Protein AF-A0A1G1BQZ1-F1 (afdb_monomer_lite)

Secondary structure (DSSP, 8-state):
-HHHHHHHHTSHHHHHH-SS----SHHHHHHHHHHSTTTTTS-S---GGGG-HHHHTTHHHHHHHHHHHHHHHHHHHHTT----TTTHHHHHHHHHHHSTTHHHHHHHHHHHHHHHHHHHHHHHHHHTTSPS-TTHHHHHHHHHHHHHHHHHHHHHHHHHSGGG----TTS-GGG--TTTT-

Foldseek 3Di:
DVVVQVVVCPDPVNCVQAVAHDCPDLVSLVCRQCVHPVSVVPDSDDDPVCVPCVNLVCLVVVLVVLVVLLVVLVVVLVVQADQDLVCRQVSLVCLCPVPVCSVVSVVSNVVSLVSNLVSLVVCLVVPVVDDDDPCVVVNVVSVVSNVVSVVVVLQVCLSNARSSDDDDQVGHPPPDHVVPVD

Sequence (182 aa):
MQKIIHFITHSRVWKSVFRHGWPDNPLDRSLVMTSNIFLHVHPVKVNVKSLDWRYSLGLGVISVIVFVELSLTGILLMFRYVPSVERAYSCINALQTQVPFGQLLRNMHRWGAHLMALIVLLPLLVFLPSKPNPREAMLVLFTILFVSAVVFTVIGFLCRGPDFILYPPWDMPNGYNPLRHL

pLDDT: mean 81.87, std 9.24, range [45.47, 95.88]

Radius of gyration: 24.9 Å; chains: 1; bounding box: 63×45×56 Å

Structure (mmCIF, N/CA/C/O backbone):
data_AF-A0A1G1BQZ1-F1
#
_entry.id   AF-A0A1G1BQZ1-F1
#
loop_
_atom_site.group_PDB
_atom_site.id
_atom_site.type_symbol
_atom_site.label_atom_id
_atom_site.label_alt_id
_atom_site.label_comp_id
_atom_site.label_asym_id
_atom_site.label_entity_id
_atom_site.label_seq_id
_atom_site.pdbx_PDB_ins_code
_atom_site.Cartn_x
_atom_site.Cartn_y
_atom_site.Cartn_z
_atom_site.occupancy
_atom_site.B_iso_or_equiv
_atom_site.auth_seq_id
_atom_site.auth_comp_id
_atom_site.auth_asym_id
_atom_site.auth_atom_id
_atom_site.pdbx_PDB_model_num
ATOM 1 N N . MET A 1 1 ? -41.533 -14.509 19.506 1.00 63.66 1 MET A N 1
ATOM 2 C CA . MET A 1 1 ? -40.082 -14.424 19.216 1.00 63.66 1 MET A CA 1
ATOM 3 C C . MET A 1 1 ? -39.269 -15.522 19.910 1.00 63.66 1 MET A C 1
ATOM 5 O O . MET A 1 1 ? -38.572 -16.252 19.221 1.00 63.66 1 MET A O 1
ATOM 9 N N . GLN A 1 2 ? -39.411 -15.729 21.226 1.00 77.44 2 GLN A N 1
ATOM 10 C CA . GLN A 1 2 ? -38.591 -16.713 21.960 1.00 77.44 2 GLN A CA 1
ATOM 11 C C . GLN A 1 2 ? -38.759 -18.186 21.533 1.00 77.44 2 GLN A C 1
ATOM 13 O O . GLN A 1 2 ? -37.777 -18.920 21.506 1.00 77.44 2 GLN A O 1
ATOM 18 N N . LYS A 1 3 ? -39.955 -18.617 21.100 1.00 79.62 3 LYS A N 1
ATOM 19 C CA . LYS A 1 3 ? -40.168 -19.985 20.575 1.00 79.62 3 LYS A CA 1
ATOM 20 C C . LYS A 1 3 ? -39.343 -20.288 19.314 1.00 79.62 3 LYS A C 1
ATOM 22 O O . LYS A 1 3 ? -38.813 -21.384 19.179 1.00 79.62 3 LYS A O 1
ATOM 27 N N . ILE A 1 4 ? -39.213 -19.309 18.415 1.00 81.88 4 ILE A N 1
ATOM 28 C CA . ILE A 1 4 ? -38.437 -19.437 17.169 1.00 81.88 4 ILE A CA 1
ATOM 29 C C . ILE A 1 4 ? -36.945 -19.504 17.496 1.00 81.88 4 ILE A C 1
ATOM 31 O O . ILE A 1 4 ? -36.232 -20.362 16.989 1.00 81.88 4 ILE A O 1
ATOM 35 N N . ILE A 1 5 ? -36.496 -18.634 18.401 1.00 79.50 5 ILE A N 1
ATOM 36 C CA . ILE A 1 5 ? -35.116 -18.602 18.880 1.00 79.50 5 ILE A CA 1
ATOM 37 C C . ILE A 1 5 ? -34.717 -19.953 19.486 1.00 79.50 5 ILE A C 1
ATOM 39 O O . ILE A 1 5 ? -33.694 -20.516 19.108 1.00 79.50 5 ILE A O 1
ATOM 43 N N . HIS A 1 6 ? -35.555 -20.500 20.368 1.00 79.56 6 HIS A N 1
ATOM 44 C CA . HIS A 1 6 ? -35.318 -21.795 20.999 1.00 79.56 6 HIS A CA 1
ATOM 45 C C . HIS A 1 6 ? -35.263 -22.943 19.981 1.00 79.56 6 HIS A C 1
ATOM 47 O O . HIS A 1 6 ? -34.414 -23.826 20.086 1.00 79.56 6 HIS A O 1
ATOM 53 N N . PHE A 1 7 ? -36.145 -22.930 18.977 1.00 83.69 7 PHE A N 1
ATOM 54 C CA . PHE A 1 7 ? -36.148 -23.922 17.901 1.00 83.69 7 PHE A CA 1
ATOM 55 C C . PHE A 1 7 ? -34.844 -23.892 17.087 1.00 83.69 7 PHE A C 1
ATOM 57 O O . PHE A 1 7 ? -34.257 -24.939 16.814 1.00 83.69 7 PHE A O 1
ATOM 64 N N . ILE A 1 8 ? -34.350 -22.695 16.759 1.00 80.31 8 ILE A N 1
ATOM 65 C CA . ILE A 1 8 ? -33.104 -22.515 16.006 1.00 80.31 8 ILE A CA 1
ATOM 66 C C . ILE A 1 8 ? -31.893 -22.941 16.845 1.00 80.31 8 ILE A C 1
ATOM 68 O O . ILE A 1 8 ? -31.076 -23.723 16.357 1.00 80.31 8 ILE A O 1
ATOM 72 N N . THR A 1 9 ? -31.789 -22.510 18.108 1.00 78.56 9 THR A N 1
ATOM 73 C CA . THR A 1 9 ? -30.629 -22.831 18.967 1.00 78.56 9 THR A CA 1
ATOM 74 C C . THR A 1 9 ? -30.510 -24.304 19.330 1.00 78.56 9 THR A C 1
ATOM 76 O O . THR A 1 9 ? -29.414 -24.796 19.594 1.00 78.56 9 THR A O 1
ATOM 79 N N . HIS A 1 10 ? -31.628 -25.029 19.327 1.00 82.81 10 HIS A N 1
ATOM 80 C CA . HIS A 1 10 ? -31.646 -26.462 19.609 1.00 82.81 10 HIS A CA 1
ATOM 81 C C . HIS A 1 10 ? -31.408 -27.333 18.376 1.00 82.81 10 HIS A C 1
ATOM 83 O O . HIS A 1 10 ? -31.248 -28.549 18.515 1.00 82.81 10 HIS A O 1
ATOM 89 N N . SER A 1 11 ? -31.337 -26.739 17.184 1.00 86.12 11 SER A N 1
ATOM 90 C CA . SER A 1 11 ? -31.024 -27.473 15.964 1.00 86.12 11 SER A CA 1
ATOM 91 C C . SER A 1 11 ? -29.606 -28.060 16.011 1.00 86.12 11 SER A C 1
ATOM 93 O O . SER A 1 11 ? -28.674 -27.477 16.574 1.00 86.12 11 SER A O 1
ATOM 95 N N . ARG A 1 12 ? -29.422 -29.234 15.388 1.00 83.75 12 ARG A N 1
ATOM 96 C CA . ARG A 1 12 ? -28.100 -29.882 15.272 1.00 83.75 12 ARG A CA 1
ATOM 97 C C . ARG A 1 12 ? -27.089 -28.978 14.561 1.00 83.75 12 ARG A C 1
ATOM 99 O O . ARG A 1 12 ? -25.926 -28.942 14.944 1.00 83.75 12 ARG A O 1
ATOM 106 N N . VAL A 1 13 ? -27.564 -28.220 13.572 1.00 81.50 13 VAL A N 1
ATOM 107 C CA . VAL A 1 13 ? -26.765 -27.251 12.813 1.00 81.50 13 VAL A CA 1
ATOM 108 C C . VAL A 1 13 ? -26.268 -26.137 13.732 1.00 81.50 13 VAL A C 1
ATOM 110 O O . VAL A 1 13 ? -25.071 -25.869 13.761 1.00 81.50 13 VAL A O 1
ATOM 113 N N . TRP A 1 14 ? -27.136 -25.557 14.564 1.00 80.75 14 TRP A N 1
ATOM 114 C CA . TRP A 1 14 ? -26.722 -24.513 15.500 1.00 80.75 14 TRP A CA 1
ATOM 115 C C . TRP A 1 14 ? -25.686 -25.011 16.505 1.00 80.75 14 TRP A C 1
ATOM 117 O O . TRP A 1 14 ? -24.639 -24.390 16.639 1.00 80.75 14 TRP A O 1
ATOM 127 N N . LYS A 1 15 ? -25.915 -26.168 17.136 1.00 81.44 15 LYS A N 1
ATOM 128 C CA . LYS A 1 15 ? -24.963 -26.756 18.098 1.00 81.44 15 LYS A CA 1
ATOM 129 C C . LYS A 1 15 ? -23.609 -27.122 17.477 1.00 81.44 15 LYS A C 1
ATOM 131 O O . LYS A 1 15 ? -22.614 -27.184 18.194 1.00 81.44 15 LYS A O 1
ATOM 136 N N . SER A 1 16 ? -23.558 -27.363 16.163 1.00 78.56 16 SER A N 1
ATOM 137 C CA . SER A 1 16 ? -22.294 -27.597 15.450 1.00 78.56 16 SER A CA 1
ATOM 138 C C . SER A 1 16 ? -21.476 -26.321 15.220 1.00 78.56 16 SER A C 1
ATOM 140 O O . SER A 1 16 ? -20.250 -26.386 15.223 1.00 78.56 16 SER A O 1
ATOM 142 N N . VAL A 1 17 ? -22.135 -25.166 15.063 1.00 77.75 17 VAL A N 1
ATOM 143 C CA . VAL A 1 17 ? -21.485 -23.872 14.778 1.00 77.75 17 VAL A CA 1
ATOM 144 C C . VAL A 1 17 ? -21.244 -23.067 16.057 1.00 77.75 17 VAL A C 1
ATOM 146 O O . VAL A 1 17 ? -20.202 -22.433 16.218 1.00 77.75 17 VAL A O 1
ATOM 149 N N . PHE A 1 18 ? -22.189 -23.113 16.991 1.00 79.88 18 PHE A N 1
ATOM 150 C CA . PHE A 1 18 ? -22.135 -22.443 18.281 1.00 79.88 18 PHE A CA 1
ATOM 151 C C . PHE A 1 18 ? -22.259 -23.481 19.392 1.00 79.88 18 PHE A C 1
ATOM 153 O O . PHE A 1 18 ? -23.290 -24.128 19.559 1.00 79.88 18 PHE A O 1
ATOM 160 N N . ARG A 1 19 ? -21.192 -23.621 20.184 1.00 75.44 19 ARG A N 1
ATOM 161 C CA . ARG A 1 19 ? -21.146 -24.547 21.328 1.00 75.44 19 ARG A CA 1
ATOM 162 C C . ARG A 1 19 ? -21.902 -24.031 22.563 1.00 75.44 19 ARG A C 1
ATOM 164 O O . ARG A 1 19 ? -22.001 -24.749 23.551 1.00 75.44 19 ARG A O 1
ATOM 171 N N . HIS A 1 20 ? -22.441 -22.814 22.497 1.00 75.75 20 HIS A N 1
ATOM 172 C CA . HIS A 1 20 ? -23.117 -22.115 23.592 1.00 75.75 20 HIS A CA 1
ATOM 173 C C . HIS A 1 20 ? -24.566 -21.756 23.205 1.00 75.75 20 HIS A C 1
ATOM 175 O O . HIS A 1 20 ? -24.908 -21.702 22.020 1.00 75.75 20 HIS A O 1
ATOM 181 N N . GLY A 1 21 ? -25.4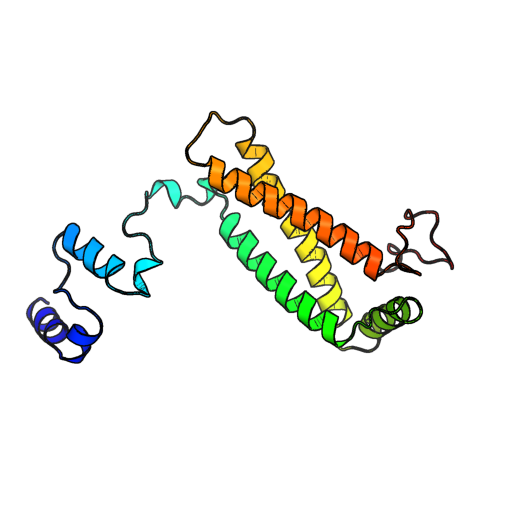25 -21.545 24.211 1.00 76.38 21 GLY A N 1
ATOM 182 C CA . GLY A 1 21 ? -26.824 -21.129 24.035 1.00 76.38 21 GLY A CA 1
ATOM 183 C C . GLY A 1 21 ? -26.974 -19.714 23.457 1.00 76.38 21 GLY A C 1
ATOM 184 O O . GLY A 1 21 ? -25.990 -19.086 23.067 1.00 76.38 21 GLY A O 1
ATOM 185 N N . TRP A 1 22 ? -28.209 -19.199 23.380 1.00 80.12 22 TRP A N 1
ATOM 186 C CA . TRP A 1 22 ? -28.410 -17.815 22.931 1.00 80.12 22 TRP A CA 1
ATOM 187 C C . TRP A 1 22 ? -27.759 -16.849 23.935 1.00 80.12 22 TRP A C 1
ATOM 189 O O . TRP A 1 22 ? -27.980 -17.004 25.136 1.00 80.12 22 TRP A O 1
ATOM 199 N N . PRO A 1 23 ? -26.936 -15.886 23.4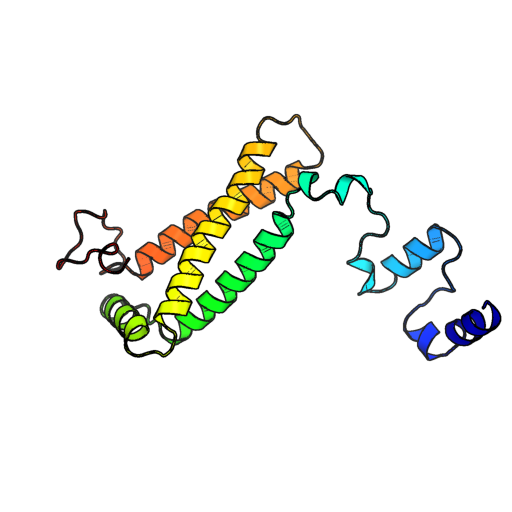85 1.00 79.25 23 PRO A N 1
ATOM 200 C CA . PRO A 1 23 ? -26.204 -15.019 24.396 1.00 79.25 23 PRO A CA 1
ATOM 201 C C . PRO A 1 23 ? -27.092 -13.929 25.016 1.00 79.25 23 PRO A C 1
ATOM 203 O O . PRO A 1 23 ? -27.191 -12.811 24.507 1.00 79.25 23 PRO A O 1
ATOM 206 N N . ASP A 1 24 ? -27.703 -14.245 26.155 1.00 82.12 24 ASP A N 1
ATOM 207 C CA . ASP A 1 24 ? -28.559 -13.313 26.897 1.00 82.12 24 ASP A CA 1
ATOM 208 C C . ASP A 1 24 ? -27.730 -12.393 27.816 1.00 82.12 24 ASP A C 1
ATOM 210 O O . ASP A 1 24 ? -27.970 -11.180 27.909 1.00 82.12 24 ASP A O 1
ATOM 214 N N . ASN A 1 25 ? -26.670 -12.930 28.428 1.00 86.00 25 ASN A N 1
ATOM 215 C CA . ASN A 1 25 ? -25.794 -12.198 29.342 1.00 86.00 25 ASN A CA 1
ATOM 216 C C . ASN A 1 25 ? -24.504 -11.675 28.635 1.00 86.00 25 ASN A C 1
ATOM 218 O O . ASN A 1 25 ? -24.172 -12.099 27.523 1.00 86.00 25 ASN A O 1
ATOM 222 N N . PRO A 1 26 ? -23.750 -10.729 29.236 1.00 83.38 26 PRO A N 1
ATOM 223 C CA . PRO A 1 26 ? -22.514 -10.202 28.642 1.00 83.38 26 PRO A CA 1
ATOM 224 C C . PRO A 1 26 ? -21.375 -11.227 28.512 1.00 83.38 26 PRO A C 1
ATOM 226 O O . PRO A 1 26 ? -20.526 -11.078 27.633 1.00 83.38 26 PRO A O 1
ATOM 229 N N . LEU A 1 27 ? -21.338 -12.237 29.386 1.00 83.62 27 LEU A N 1
ATOM 230 C CA . LEU A 1 27 ? -20.317 -13.285 29.401 1.00 83.62 27 LEU A CA 1
ATOM 231 C C . LEU A 1 27 ? -20.519 -14.250 28.226 1.00 83.62 27 LEU A C 1
ATOM 233 O O . LEU A 1 27 ? -19.593 -14.472 27.456 1.00 83.62 27 LEU A O 1
ATOM 237 N N . ASP A 1 28 ? -21.742 -14.717 28.016 1.00 84.75 28 ASP A N 1
ATOM 238 C CA . ASP A 1 28 ? -22.175 -15.578 26.920 1.00 84.75 28 ASP A CA 1
ATOM 239 C C . ASP A 1 28 ? -21.963 -14.884 25.577 1.00 84.75 28 ASP A C 1
ATOM 241 O O . ASP A 1 28 ? -21.480 -15.515 24.643 1.00 84.75 28 ASP A O 1
ATOM 245 N N . ARG A 1 29 ? -22.213 -13.567 25.478 1.00 84.94 29 ARG A N 1
ATOM 246 C CA . ARG A 1 29 ? -21.852 -12.790 24.273 1.00 84.94 29 ARG A CA 1
ATOM 247 C C . ARG A 1 29 ? -20.355 -12.871 23.981 1.00 84.94 29 ARG A C 1
ATOM 249 O O . ARG A 1 29 ? -19.969 -13.095 22.837 1.00 84.94 29 ARG A O 1
ATOM 256 N N . SER A 1 30 ? -19.519 -12.722 25.010 1.00 85.81 30 SER A N 1
ATOM 257 C CA . SER A 1 30 ? -18.065 -12.822 24.853 1.00 85.81 30 SER A CA 1
ATOM 258 C C . SER A 1 30 ? -17.612 -14.242 24.512 1.00 85.81 30 SER A C 1
ATOM 260 O O . SER A 1 30 ? -16.770 -14.402 23.637 1.00 85.81 30 SER A O 1
ATOM 262 N N . LEU A 1 31 ? -18.220 -15.265 25.121 1.00 84.75 31 LEU A N 1
ATOM 263 C CA . LEU A 1 31 ? -17.920 -16.676 24.877 1.00 84.75 31 LEU A CA 1
ATOM 264 C C . LEU A 1 31 ? -18.336 -17.105 23.473 1.00 84.75 31 LEU A C 1
ATOM 266 O O . LEU A 1 31 ? -17.594 -17.821 22.809 1.00 84.75 31 LEU A O 1
ATOM 270 N N . VAL A 1 32 ? -19.488 -16.651 22.978 1.00 85.12 32 VAL A N 1
ATOM 271 C CA . VAL A 1 32 ? -19.921 -16.907 21.596 1.00 85.12 32 VAL A CA 1
ATOM 272 C C . VAL A 1 32 ? -18.926 -16.308 20.602 1.00 85.12 32 VAL A C 1
ATOM 274 O O . VAL A 1 32 ? -18.595 -16.958 19.612 1.00 85.12 32 VAL A O 1
ATOM 277 N N . MET A 1 33 ? -18.402 -15.114 20.888 1.00 83.75 33 MET A N 1
ATOM 278 C CA . MET A 1 33 ? -17.402 -14.472 20.037 1.00 83.75 33 MET A CA 1
ATOM 279 C C . MET A 1 33 ? -16.023 -15.135 20.116 1.00 83.75 33 MET A C 1
ATOM 281 O O . MET A 1 33 ? -15.410 -15.347 19.078 1.00 83.75 33 MET A O 1
ATOM 285 N N . THR A 1 34 ? -15.533 -15.522 21.297 1.00 84.56 34 THR A N 1
ATOM 286 C CA . THR A 1 34 ? -14.193 -16.125 21.432 1.00 84.56 34 THR A CA 1
ATOM 287 C C . THR A 1 34 ? -14.147 -17.609 21.077 1.00 84.56 34 THR A C 1
ATOM 289 O O . THR A 1 34 ? -13.111 -18.100 20.637 1.00 84.56 34 THR A O 1
ATOM 292 N N . SER A 1 35 ? -15.254 -18.338 21.243 1.00 83.75 35 SER A N 1
ATOM 293 C CA . SER A 1 35 ? -15.316 -19.782 20.969 1.00 83.75 35 SER A CA 1
ATOM 294 C C . SER A 1 35 ? -15.462 -20.138 19.489 1.00 83.75 35 SER A C 1
ATOM 296 O O . SER A 1 35 ? -15.281 -21.303 19.131 1.00 83.75 35 SER A O 1
ATOM 298 N N . ASN A 1 36 ? -15.783 -19.167 18.629 1.00 83.69 36 ASN A N 1
ATOM 299 C CA . ASN A 1 36 ? -15.919 -19.367 17.191 1.00 83.69 36 ASN A CA 1
ATOM 300 C C . ASN A 1 36 ? -14.777 -18.668 16.447 1.00 83.69 36 ASN A C 1
ATOM 302 O O . ASN A 1 36 ? -14.527 -17.482 16.646 1.00 83.69 36 ASN A O 1
ATOM 306 N N . ILE A 1 37 ? -14.112 -19.394 15.547 1.00 82.62 37 ILE A N 1
ATOM 307 C CA . ILE A 1 37 ? -12.928 -18.898 14.839 1.00 82.62 37 ILE A CA 1
ATOM 308 C C . ILE A 1 37 ? -13.215 -17.651 13.990 1.00 82.62 37 ILE A C 1
ATOM 310 O O . ILE A 1 37 ? -12.373 -16.763 13.901 1.00 82.62 37 ILE A O 1
ATOM 314 N N . PHE A 1 38 ? -14.420 -17.545 13.423 1.00 82.00 38 PHE A N 1
ATOM 315 C CA . PHE A 1 38 ? -14.816 -16.398 12.604 1.00 82.00 38 PHE A CA 1
ATOM 316 C C . PHE A 1 38 ? -15.162 -15.176 13.452 1.00 82.00 38 PHE A C 1
ATOM 318 O O . PHE A 1 38 ? -14.873 -14.046 13.067 1.00 82.00 38 PHE A O 1
ATOM 325 N N . LEU A 1 39 ? -15.766 -15.391 14.621 1.00 83.44 39 LEU A N 1
ATOM 326 C CA . LEU A 1 39 ? -16.161 -14.295 15.501 1.00 83.44 39 LEU A CA 1
ATOM 327 C C . LEU A 1 39 ? -15.008 -13.795 16.373 1.00 83.44 39 LEU A C 1
ATOM 329 O O . LEU A 1 39 ? -15.050 -12.643 16.792 1.00 83.44 39 LEU A O 1
ATOM 333 N N . HIS A 1 40 ? -13.963 -14.602 16.580 1.00 82.56 40 HIS A N 1
ATOM 334 C CA . HIS A 1 40 ? -12.796 -14.218 17.377 1.00 82.56 40 HIS A CA 1
ATOM 335 C C . HIS A 1 40 ? -12.018 -13.044 16.754 1.00 82.56 40 HIS A C 1
ATOM 337 O O . HIS A 1 40 ? -11.342 -12.297 17.457 1.00 82.56 40 HIS A O 1
ATOM 343 N N . VAL A 1 41 ? -12.118 -12.853 15.433 1.00 84.19 41 VAL A N 1
ATOM 344 C CA . VAL A 1 41 ? -11.510 -11.710 14.729 1.00 84.19 41 VAL A CA 1
ATOM 345 C C . VAL A 1 41 ? -12.251 -10.402 15.033 1.00 84.19 41 VAL A C 1
ATOM 347 O O . VAL A 1 41 ? -11.660 -9.323 14.980 1.00 84.19 41 VAL A O 1
ATOM 350 N N . HIS A 1 42 ? -13.539 -10.474 15.376 1.00 82.50 42 HIS A N 1
ATOM 351 C CA . HIS A 1 42 ? -14.340 -9.296 15.669 1.00 82.50 42 HIS A CA 1
ATOM 352 C C . HIS A 1 42 ? -14.253 -8.918 17.156 1.00 82.50 42 HIS A C 1
ATOM 354 O O . HIS A 1 42 ? -14.443 -9.762 18.033 1.00 82.50 42 HIS A O 1
ATOM 360 N N . PRO A 1 43 ? -14.007 -7.637 17.480 1.00 80.94 43 PRO A N 1
ATOM 361 C CA . PRO A 1 43 ? -13.927 -7.199 18.866 1.00 80.94 43 PRO A CA 1
ATOM 362 C C . PRO A 1 43 ? -15.283 -7.331 19.572 1.00 80.94 43 PRO A C 1
ATOM 364 O O . PRO A 1 43 ? -16.308 -6.859 19.084 1.00 80.94 43 PRO A O 1
ATOM 367 N N . VAL A 1 44 ? -15.272 -7.921 20.772 1.00 81.50 44 VAL A N 1
ATOM 368 C CA . VAL A 1 44 ? -16.471 -8.134 21.610 1.00 81.50 44 VAL A CA 1
ATOM 369 C C . VAL A 1 44 ? -17.083 -6.816 22.092 1.00 81.50 44 VAL A C 1
ATOM 371 O O . VAL A 1 44 ? -18.293 -6.703 22.284 1.00 81.50 44 VAL A O 1
ATOM 374 N N . LYS A 1 45 ? -16.240 -5.805 22.313 1.00 81.56 45 LYS A N 1
ATOM 375 C CA . LYS A 1 45 ? -16.648 -4.466 22.737 1.00 81.56 45 LYS A CA 1
ATOM 376 C C . LYS A 1 45 ? -15.840 -3.429 21.975 1.00 81.56 45 LYS A C 1
ATOM 378 O O . LYS A 1 45 ? -14.619 -3.526 21.899 1.00 81.56 45 LYS A O 1
ATOM 383 N N . VAL A 1 46 ? -16.530 -2.414 21.467 1.00 80.75 46 VAL A N 1
ATOM 384 C CA . VAL A 1 46 ? -15.925 -1.237 20.838 1.00 80.75 46 VAL A CA 1
ATOM 385 C C . VAL A 1 46 ? -16.416 0.015 21.553 1.00 80.75 46 VAL A C 1
ATOM 387 O O . VAL A 1 46 ? -17.582 0.109 21.935 1.00 80.75 46 VAL A O 1
ATOM 390 N N . ASN A 1 47 ? -15.523 0.979 21.771 1.00 80.12 47 ASN A N 1
ATOM 391 C CA . ASN A 1 47 ? -15.922 2.284 22.286 1.00 80.12 47 ASN A CA 1
ATOM 392 C C . ASN A 1 47 ? -16.520 3.103 21.137 1.00 80.12 47 ASN A C 1
ATOM 394 O O . ASN A 1 47 ? -15.865 3.291 20.115 1.00 80.12 47 ASN A O 1
ATOM 398 N N . VAL A 1 48 ? -17.730 3.633 21.320 1.00 77.94 48 VAL A N 1
ATOM 399 C CA . VAL A 1 48 ? -18.447 4.416 20.300 1.00 77.94 48 VAL A CA 1
ATOM 400 C C . VAL A 1 48 ? -17.648 5.645 19.853 1.00 77.94 48 VAL A C 1
ATOM 402 O O . VAL A 1 48 ? -17.658 5.991 18.679 1.00 77.94 48 VAL A O 1
ATOM 405 N N . LYS A 1 49 ? -16.870 6.256 20.759 1.00 77.19 49 LYS A N 1
ATOM 406 C CA . LYS A 1 49 ? -15.984 7.388 20.428 1.00 77.19 49 LYS A CA 1
ATOM 407 C C . LYS A 1 49 ? -14.839 7.000 19.488 1.00 77.19 49 LYS A C 1
ATOM 409 O O . LYS A 1 49 ? -14.337 7.845 18.762 1.00 77.19 49 LYS A O 1
ATOM 414 N N . SER A 1 50 ? -14.430 5.730 19.493 1.00 71.62 50 SER A N 1
ATOM 415 C CA . SER A 1 50 ? -13.399 5.213 18.585 1.00 71.62 50 SER A CA 1
ATOM 416 C C . SER A 1 50 ? -13.928 4.958 17.171 1.00 71.62 50 SER A C 1
ATOM 418 O O . SER A 1 50 ? -13.123 4.740 16.269 1.00 71.62 50 SER A O 1
ATOM 420 N N . LEU A 1 51 ? -15.252 4.942 16.986 1.00 72.56 51 LEU A N 1
ATOM 421 C CA . LEU A 1 51 ? -15.897 4.784 15.680 1.00 72.56 51 LEU A CA 1
ATOM 422 C C . LEU A 1 51 ? -16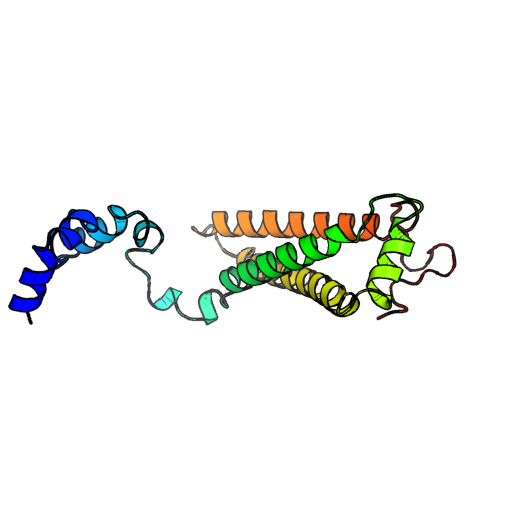.070 6.122 14.954 1.00 72.56 51 LEU A C 1
ATOM 424 O O . LEU A 1 51 ? -16.471 6.130 13.793 1.00 72.56 51 LEU A O 1
ATOM 428 N N . ASP A 1 52 ? -15.782 7.245 15.616 1.00 77.50 52 ASP A N 1
ATOM 429 C CA . ASP A 1 52 ? -15.808 8.543 14.957 1.00 77.50 52 ASP A CA 1
ATOM 430 C C . ASP A 1 52 ? -14.703 8.594 13.894 1.00 77.50 52 ASP A C 1
ATOM 432 O O . ASP A 1 52 ? -13.520 8.382 14.180 1.00 77.50 52 ASP A O 1
ATOM 436 N N . TRP A 1 53 ? -15.097 8.896 12.657 1.00 70.12 53 TRP A N 1
ATOM 437 C CA . TRP A 1 53 ? -14.203 9.037 11.510 1.00 70.12 53 TRP A CA 1
ATOM 438 C C . TRP A 1 53 ? -13.040 9.988 11.817 1.00 70.12 53 TRP A C 1
ATOM 440 O O . TRP A 1 53 ? -11.916 9.737 11.397 1.00 70.12 53 TRP A O 1
ATOM 450 N N . ARG A 1 54 ? -13.268 11.043 12.609 1.00 71.88 54 ARG A N 1
ATOM 451 C CA . ARG A 1 54 ? -12.238 12.044 12.932 1.00 71.88 54 ARG A CA 1
ATOM 452 C C . ARG A 1 54 ? -11.137 11.516 13.849 1.00 71.88 54 ARG A C 1
ATOM 454 O O . ARG A 1 54 ? -10.081 12.133 13.934 1.00 71.88 54 ARG A O 1
ATOM 461 N N . TYR A 1 55 ? -11.374 10.402 14.544 1.00 70.12 55 TYR A N 1
ATOM 462 C CA . TYR A 1 55 ? -10.439 9.870 15.532 1.00 70.12 55 TYR A CA 1
ATOM 463 C C . TYR A 1 55 ? -9.222 9.198 14.887 1.00 70.12 55 TYR A C 1
ATOM 465 O O . TYR A 1 55 ? -8.092 9.423 15.312 1.00 70.12 55 TYR A O 1
ATOM 473 N N . SER A 1 56 ? -9.447 8.380 13.856 1.00 69.12 56 SER A N 1
ATOM 474 C CA . SER A 1 56 ? -8.386 7.665 13.128 1.00 69.12 56 SER A CA 1
ATOM 475 C C . SER A 1 56 ? -8.298 8.042 11.648 1.00 69.12 56 SER A C 1
ATOM 477 O O . SER A 1 56 ? -7.419 7.533 10.951 1.00 69.12 56 SER A O 1
ATOM 479 N N . LEU A 1 57 ? -9.221 8.885 11.157 1.00 75.56 57 LEU A N 1
ATOM 480 C CA . LEU A 1 57 ? -9.406 9.233 9.739 1.00 75.56 57 LEU A CA 1
ATOM 481 C C . LEU A 1 57 ? -9.541 8.001 8.826 1.00 75.56 57 LEU A C 1
ATOM 483 O O . LEU A 1 57 ? -9.307 8.077 7.624 1.00 75.56 57 LEU A O 1
ATOM 487 N N . GLY A 1 58 ? -9.865 6.834 9.396 1.00 79.81 58 GLY A N 1
ATOM 488 C CA . GLY A 1 58 ? -9.875 5.562 8.674 1.00 79.81 58 GLY A CA 1
ATOM 489 C C . GLY A 1 58 ? -8.514 5.149 8.096 1.00 79.81 58 GLY A C 1
ATOM 490 O O . GLY A 1 58 ? -8.467 4.207 7.309 1.00 79.81 58 GLY A O 1
ATOM 491 N N . LEU A 1 59 ? -7.408 5.802 8.482 1.00 84.38 59 LEU A N 1
ATOM 492 C CA . LEU A 1 59 ? -6.102 5.669 7.819 1.00 84.38 59 LEU A CA 1
ATOM 493 C C . LEU A 1 59 ? -5.578 4.231 7.803 1.00 84.38 59 LEU A C 1
ATOM 495 O O . LEU A 1 59 ? -4.970 3.820 6.823 1.00 84.38 59 LEU A O 1
ATOM 499 N N . GLY A 1 60 ? -5.860 3.446 8.846 1.00 83.69 60 GLY A N 1
ATOM 500 C CA . GLY A 1 60 ? -5.480 2.031 8.891 1.00 83.69 60 GLY A CA 1
ATOM 501 C C . GLY A 1 60 ? -6.246 1.150 7.897 1.00 83.69 60 GLY A C 1
ATOM 502 O O . GLY A 1 60 ? -5.678 0.231 7.324 1.00 83.69 60 GLY A O 1
ATOM 503 N N . VAL A 1 61 ? -7.530 1.424 7.650 1.00 86.38 61 VAL A N 1
ATOM 504 C CA . VAL A 1 61 ? -8.303 0.669 6.646 1.00 86.38 61 VAL A CA 1
ATOM 505 C C . VAL A 1 61 ? -7.866 1.081 5.244 1.00 86.38 61 VAL A C 1
ATOM 507 O O . VAL A 1 61 ? -7.657 0.230 4.383 1.00 86.38 61 VAL A O 1
ATOM 510 N N . ILE A 1 62 ? -7.666 2.384 5.032 1.00 90.56 62 ILE A N 1
ATOM 511 C CA . ILE A 1 62 ? -7.195 2.918 3.753 1.00 90.56 62 ILE A CA 1
ATOM 512 C C . ILE A 1 62 ? -5.796 2.367 3.433 1.00 90.56 62 ILE A C 1
ATOM 514 O O . ILE A 1 62 ? -5.566 1.957 2.298 1.00 90.56 62 ILE A O 1
ATOM 518 N N . SER A 1 63 ? -4.884 2.273 4.410 1.00 90.50 63 SER A N 1
ATOM 519 C CA . SER A 1 63 ? -3.548 1.706 4.179 1.00 90.50 63 SER A CA 1
ATOM 520 C C . SER A 1 63 ? -3.604 0.239 3.755 1.00 90.50 63 SER A C 1
ATOM 522 O O . SER A 1 63 ? -2.888 -0.142 2.835 1.00 90.50 63 SER A O 1
ATOM 524 N N . VAL A 1 64 ? -4.483 -0.575 4.347 1.00 90.81 64 VAL A N 1
ATOM 525 C CA . VAL A 1 64 ? -4.673 -1.977 3.935 1.00 90.81 64 VAL A CA 1
ATOM 526 C C . VAL A 1 64 ? -5.209 -2.066 2.506 1.00 90.81 64 VAL A C 1
ATOM 528 O O . VAL A 1 64 ? -4.712 -2.871 1.721 1.00 90.81 64 VAL A O 1
ATOM 531 N N . ILE A 1 65 ? -6.175 -1.223 2.132 1.00 94.19 65 ILE A N 1
ATOM 532 C CA . ILE A 1 65 ? -6.717 -1.194 0.764 1.00 94.19 65 ILE A CA 1
ATOM 533 C C . ILE A 1 65 ? -5.622 -0.822 -0.244 1.00 94.19 65 ILE A C 1
ATOM 535 O O . ILE A 1 65 ? -5.457 -1.511 -1.250 1.00 94.19 65 ILE A O 1
ATOM 539 N N . VAL A 1 66 ? -4.842 0.224 0.042 1.00 94.50 66 VAL A N 1
ATOM 540 C CA . VAL A 1 66 ? -3.729 0.651 -0.822 1.00 94.50 66 VAL A CA 1
ATOM 541 C C . VAL A 1 66 ? -2.624 -0.409 -0.867 1.00 94.50 66 VAL A C 1
ATOM 543 O O . VAL A 1 66 ? -2.049 -0.647 -1.921 1.00 94.50 66 VAL A O 1
ATOM 546 N N . PHE A 1 67 ? -2.349 -1.111 0.235 1.00 93.06 67 PHE A N 1
ATOM 547 C CA . PHE A 1 67 ? -1.389 -2.218 0.251 1.00 93.06 67 PHE A CA 1
ATOM 548 C C . PHE A 1 67 ? -1.814 -3.371 -0.668 1.00 93.06 67 PHE A C 1
ATOM 550 O O . PHE A 1 67 ? -0.988 -3.930 -1.392 1.00 93.06 67 PHE A O 1
ATOM 557 N N . VAL A 1 68 ? -3.103 -3.724 -0.655 1.00 95.62 68 VAL A N 1
ATOM 558 C CA . VAL A 1 68 ? -3.659 -4.749 -1.548 1.00 95.62 68 VAL A CA 1
ATOM 559 C C . VAL A 1 68 ? -3.585 -4.288 -3.002 1.00 95.62 68 VAL A C 1
ATOM 561 O O . VAL A 1 68 ? -3.147 -5.057 -3.853 1.00 95.62 68 VAL A O 1
ATOM 564 N N . GLU A 1 69 ? -3.944 -3.036 -3.290 1.00 95.88 69 GLU A N 1
ATOM 565 C CA . GLU A 1 69 ? -3.826 -2.448 -4.630 1.00 95.88 69 GLU A CA 1
ATOM 566 C C . GLU A 1 69 ? -2.379 -2.482 -5.145 1.00 95.88 69 GLU A C 1
ATOM 568 O O . GLU A 1 69 ? -2.140 -2.982 -6.248 1.00 95.88 69 GLU A O 1
ATOM 573 N N . LEU A 1 70 ? -1.407 -2.075 -4.324 1.00 94.88 70 LEU A N 1
ATOM 574 C CA . LEU A 1 70 ? 0.023 -2.151 -4.626 1.00 94.88 70 LEU A CA 1
ATOM 575 C C . LEU A 1 70 ? 0.488 -3.585 -4.876 1.00 94.88 70 LEU A C 1
ATOM 577 O O . LEU A 1 70 ? 1.223 -3.842 -5.827 1.00 94.88 70 LEU A O 1
ATOM 581 N N . SER A 1 71 ? 0.049 -4.531 -4.048 1.00 94.56 71 SER A N 1
ATOM 582 C CA . SER A 1 71 ? 0.433 -5.939 -4.176 1.00 94.56 71 SER A CA 1
ATOM 583 C C . SER A 1 71 ? -0.110 -6.548 -5.468 1.00 94.56 71 SER A C 1
ATOM 585 O O . SER A 1 71 ? 0.632 -7.179 -6.219 1.00 94.56 71 SER A O 1
ATOM 587 N N . LEU A 1 72 ? -1.391 -6.318 -5.768 1.00 95.62 72 LEU A N 1
ATOM 588 C CA . LEU A 1 72 ? -2.039 -6.836 -6.972 1.00 95.62 72 LEU A CA 1
ATOM 589 C C . LEU A 1 72 ? -1.427 -6.234 -8.237 1.00 95.62 72 LEU A C 1
ATOM 591 O O . LEU A 1 72 ? -1.036 -6.966 -9.143 1.00 95.62 72 LEU A O 1
ATOM 595 N N . THR A 1 73 ? -1.300 -4.907 -8.293 1.00 94.50 73 THR A N 1
ATOM 596 C CA . THR A 1 73 ? -0.687 -4.231 -9.443 1.00 94.50 73 THR A CA 1
ATOM 597 C C . THR A 1 73 ? 0.786 -4.614 -9.594 1.00 94.50 73 THR A C 1
ATOM 599 O O . THR A 1 73 ? 1.228 -4.862 -10.711 1.00 94.50 73 THR A O 1
ATOM 602 N N . GLY A 1 74 ? 1.531 -4.764 -8.496 1.00 92.06 74 GLY A N 1
ATOM 603 C CA . GLY A 1 74 ? 2.927 -5.202 -8.504 1.00 92.06 74 GLY A CA 1
ATOM 604 C C . GLY A 1 74 ? 3.107 -6.605 -9.086 1.00 92.06 74 GLY A C 1
ATOM 605 O O . GLY A 1 74 ? 3.919 -6.791 -9.992 1.00 92.06 74 GLY A O 1
ATOM 606 N N . ILE A 1 75 ? 2.301 -7.575 -8.642 1.00 93.56 75 ILE A N 1
ATOM 607 C CA . ILE A 1 75 ? 2.314 -8.945 -9.183 1.00 93.56 75 ILE A CA 1
ATOM 608 C C . ILE A 1 75 ? 1.983 -8.939 -10.681 1.00 93.56 75 ILE A C 1
ATOM 610 O O . ILE A 1 75 ? 2.650 -9.610 -11.468 1.00 93.56 75 ILE A O 1
ATOM 614 N N . LEU A 1 76 ? 0.994 -8.145 -11.101 1.00 92.25 76 LEU A N 1
ATOM 615 C CA . LEU A 1 76 ? 0.629 -8.042 -12.515 1.00 92.25 76 LEU A CA 1
ATOM 616 C C . LEU A 1 76 ? 1.767 -7.467 -13.371 1.00 92.25 76 LEU A C 1
ATOM 618 O O . LEU A 1 76 ? 2.004 -7.944 -14.480 1.00 92.25 76 LEU A O 1
ATOM 622 N N . LEU A 1 77 ? 2.506 -6.483 -12.850 1.00 90.75 77 LEU A N 1
ATOM 623 C CA . LEU A 1 77 ? 3.678 -5.912 -13.519 1.00 90.75 77 LEU A CA 1
ATOM 624 C C . LEU A 1 77 ? 4.835 -6.921 -13.612 1.00 90.75 77 LEU A C 1
ATOM 626 O O . LEU A 1 77 ? 5.532 -6.959 -14.629 1.00 90.75 77 LEU A O 1
ATOM 630 N N . MET A 1 78 ? 5.010 -7.774 -12.597 1.00 90.06 78 MET A N 1
ATOM 631 C CA . MET A 1 78 ? 6.058 -8.801 -12.572 1.00 90.06 78 MET A CA 1
ATOM 632 C C . MET A 1 78 ? 5.927 -9.828 -13.703 1.00 90.06 78 MET A C 1
ATOM 634 O O . MET A 1 78 ? 6.949 -10.265 -14.220 1.00 90.06 78 MET A O 1
ATOM 638 N N . PHE A 1 79 ? 4.716 -10.163 -14.168 1.00 90.06 79 PHE A N 1
ATOM 639 C CA . PHE A 1 79 ? 4.546 -11.111 -15.284 1.00 90.06 79 PHE A CA 1
ATOM 640 C C . PHE A 1 79 ? 5.190 -10.651 -16.597 1.00 90.06 79 PHE A C 1
ATOM 642 O O . PHE A 1 79 ? 5.499 -11.479 -17.456 1.00 90.06 79 PHE A O 1
ATOM 649 N N . ARG A 1 80 ? 5.377 -9.338 -16.783 1.00 87.50 80 ARG A N 1
ATOM 650 C CA . ARG A 1 80 ? 5.983 -8.775 -17.999 1.00 87.50 80 ARG A CA 1
ATOM 651 C C . ARG A 1 80 ? 7.386 -8.214 -17.776 1.00 87.50 80 ARG A C 1
ATOM 653 O O . ARG A 1 80 ? 8.100 -7.958 -18.748 1.00 87.50 80 ARG A O 1
ATOM 660 N N . TYR A 1 81 ? 7.777 -8.017 -16.525 1.00 88.94 81 TYR A N 1
ATOM 661 C CA . TYR A 1 81 ? 9.077 -7.481 -16.161 1.00 88.94 81 TYR A CA 1
ATOM 662 C C . TYR A 1 81 ? 10.147 -8.581 -16.151 1.00 88.94 81 TYR A C 1
ATOM 664 O O . TYR A 1 81 ? 9.956 -9.641 -15.563 1.00 88.94 81 TYR A O 1
ATOM 672 N N . VAL A 1 82 ? 11.291 -8.316 -16.789 1.00 88.19 82 VAL A N 1
ATOM 673 C CA . VAL A 1 82 ? 12.464 -9.199 -16.757 1.00 88.19 82 VAL A CA 1
ATOM 674 C C . VAL A 1 82 ? 13.592 -8.468 -16.025 1.00 88.19 82 VAL A C 1
ATOM 676 O O . VAL A 1 82 ? 14.016 -7.413 -16.505 1.00 88.19 82 VAL A O 1
ATOM 679 N N . PRO A 1 83 ? 14.100 -9.002 -14.898 1.00 86.31 83 PRO A N 1
ATOM 680 C CA . PRO A 1 83 ? 15.183 -8.384 -14.139 1.00 86.31 83 PRO A CA 1
ATOM 681 C C . PRO A 1 83 ? 16.544 -8.662 -14.802 1.00 86.31 83 PRO A C 1
ATOM 683 O O . PRO A 1 83 ? 17.344 -9.441 -14.296 1.00 86.31 83 PRO A O 1
ATOM 686 N N . SER A 1 84 ? 16.807 -8.049 -15.959 1.00 86.00 84 SER A N 1
ATOM 687 C CA . SER A 1 84 ? 18.132 -8.040 -16.605 1.00 86.00 84 SER A CA 1
ATOM 688 C C . SER A 1 84 ? 18.523 -6.611 -16.949 1.00 86.00 84 SER A C 1
ATOM 690 O O . SER A 1 84 ? 17.675 -5.817 -17.354 1.00 86.00 84 SER A O 1
ATOM 692 N N . VAL A 1 85 ? 19.807 -6.301 -16.792 1.00 81.75 85 VAL A N 1
ATOM 693 C CA . VAL A 1 85 ? 20.380 -4.971 -17.029 1.00 81.75 85 VAL A CA 1
ATOM 694 C C . VAL A 1 85 ? 20.083 -4.484 -18.452 1.00 81.75 85 VAL A C 1
ATOM 696 O O . VAL A 1 85 ? 19.652 -3.353 -18.663 1.00 81.75 85 VAL A O 1
ATOM 699 N N . GLU A 1 86 ? 20.190 -5.380 -19.427 1.00 81.25 86 GLU A N 1
ATOM 700 C CA . GLU A 1 86 ? 20.024 -5.090 -20.850 1.00 81.25 86 GLU A CA 1
ATOM 701 C C . GLU A 1 86 ? 18.546 -4.951 -21.250 1.00 81.25 86 GLU A C 1
ATOM 703 O O . GLU A 1 86 ? 18.203 -4.250 -22.206 1.00 81.25 86 GLU A O 1
ATOM 708 N N . ARG A 1 87 ? 17.645 -5.653 -20.546 1.00 81.69 87 ARG A N 1
ATOM 709 C CA . ARG A 1 87 ? 16.238 -5.820 -20.953 1.00 81.69 87 ARG A CA 1
ATOM 710 C C . ARG A 1 87 ? 15.231 -5.089 -20.073 1.00 81.69 87 ARG A C 1
ATOM 712 O O . ARG A 1 87 ? 14.116 -4.855 -20.533 1.00 81.69 87 ARG A O 1
ATOM 719 N N . ALA A 1 88 ? 15.589 -4.688 -18.854 1.00 80.75 88 ALA A N 1
ATOM 720 C CA . ALA A 1 88 ? 14.665 -4.056 -17.911 1.00 80.75 88 ALA A CA 1
ATOM 721 C C . ALA A 1 88 ? 13.982 -2.820 -18.519 1.00 80.75 88 ALA A C 1
ATOM 723 O O . ALA A 1 88 ? 12.760 -2.676 -18.443 1.00 80.75 88 ALA A O 1
ATOM 724 N N . TYR A 1 89 ? 14.752 -1.969 -19.203 1.00 77.00 89 TYR A N 1
ATOM 725 C CA . TYR A 1 89 ? 14.227 -0.757 -19.828 1.00 77.00 89 TYR A CA 1
ATOM 726 C C . TYR A 1 89 ? 13.269 -1.049 -20.991 1.00 77.00 89 TYR A C 1
ATOM 728 O O . TYR A 1 89 ? 12.158 -0.514 -21.044 1.00 77.00 89 TYR A O 1
ATOM 736 N N . SER A 1 90 ? 13.667 -1.930 -21.913 1.00 81.19 90 SER A N 1
ATOM 737 C CA . SER A 1 90 ? 12.828 -2.286 -23.061 1.00 81.19 90 SER A CA 1
ATOM 738 C C . SER A 1 90 ? 11.544 -2.997 -22.624 1.00 81.19 90 SER A C 1
ATOM 740 O O . SER A 1 90 ? 10.484 -2.723 -23.184 1.00 81.19 90 SER A O 1
ATOM 742 N N . CYS A 1 91 ? 11.597 -3.814 -21.566 1.00 85.50 91 CYS A N 1
ATOM 743 C CA . CYS A 1 91 ? 10.423 -4.419 -20.938 1.00 85.50 91 CYS A CA 1
ATOM 744 C C . CYS A 1 91 ? 9.429 -3.371 -20.419 1.00 85.50 91 CYS A C 1
ATOM 746 O O . CYS A 1 91 ? 8.226 -3.521 -20.630 1.00 85.50 91 CYS A O 1
ATOM 748 N N . ILE A 1 92 ? 9.905 -2.298 -19.781 1.00 83.25 92 ILE A N 1
ATOM 749 C CA . ILE A 1 92 ? 9.035 -1.236 -19.252 1.00 83.25 92 ILE A CA 1
ATOM 750 C C . ILE A 1 92 ? 8.389 -0.434 -20.386 1.00 83.25 92 ILE A C 1
ATOM 752 O O . ILE A 1 92 ? 7.184 -0.187 -20.344 1.00 83.25 92 ILE A O 1
ATOM 756 N N . ASN A 1 93 ? 9.141 -0.091 -21.432 1.00 82.62 93 ASN A N 1
ATOM 757 C CA . ASN A 1 93 ? 8.571 0.597 -22.594 1.00 82.62 93 ASN A CA 1
ATOM 758 C C . ASN A 1 93 ? 7.559 -0.280 -23.343 1.00 82.62 93 ASN A C 1
ATOM 760 O O . ASN A 1 93 ? 6.485 0.195 -23.717 1.00 82.62 93 ASN A O 1
ATOM 764 N N . ALA A 1 94 ? 7.857 -1.570 -23.520 1.00 85.94 94 ALA A N 1
ATOM 765 C CA . ALA A 1 94 ? 6.936 -2.526 -24.130 1.00 85.94 94 ALA A CA 1
ATOM 766 C C . ALA A 1 94 ? 5.669 -2.711 -23.282 1.00 85.94 94 ALA A C 1
ATOM 768 O O . ALA A 1 94 ? 4.571 -2.785 -23.824 1.00 85.94 94 ALA A O 1
ATOM 769 N N . LEU A 1 95 ? 5.787 -2.722 -21.953 1.00 86.69 95 LEU A N 1
ATOM 770 C CA . LEU A 1 95 ? 4.634 -2.757 -21.055 1.00 86.69 95 LEU A CA 1
ATOM 771 C C . LEU A 1 95 ? 3.726 -1.532 -21.248 1.00 86.69 95 LEU A C 1
ATOM 773 O O . LEU A 1 95 ? 2.509 -1.668 -21.234 1.00 86.69 95 LEU A O 1
ATOM 777 N N . GLN A 1 96 ? 4.287 -0.339 -21.439 1.00 84.88 96 GLN A N 1
ATOM 778 C CA . GLN A 1 96 ? 3.481 0.873 -21.617 1.00 84.88 96 GLN A CA 1
ATOM 779 C C . GLN A 1 96 ? 2.816 0.967 -22.996 1.00 84.88 96 GLN A C 1
ATOM 781 O O . GLN A 1 96 ? 1.754 1.569 -23.103 1.00 84.88 96 GLN A O 1
ATOM 786 N N . THR A 1 97 ? 3.436 0.401 -24.033 1.00 84.50 97 THR A N 1
ATOM 787 C CA . THR A 1 97 ? 3.026 0.606 -25.435 1.00 84.50 97 THR A CA 1
ATOM 788 C C . THR A 1 97 ? 2.327 -0.595 -26.064 1.00 84.50 97 THR A C 1
ATOM 790 O O . THR A 1 97 ? 1.474 -0.415 -26.925 1.00 84.50 97 THR A O 1
ATOM 793 N N . GLN A 1 98 ? 2.670 -1.817 -25.652 1.00 88.19 98 GLN A N 1
ATOM 794 C CA . GLN A 1 98 ? 2.205 -3.054 -26.290 1.00 88.19 98 GLN A CA 1
ATOM 795 C C . GLN A 1 98 ? 1.196 -3.828 -25.436 1.00 88.19 98 GLN A C 1
ATOM 797 O O . GLN A 1 98 ? 0.492 -4.685 -25.964 1.00 88.19 98 GLN A O 1
ATOM 802 N N . VAL A 1 99 ? 1.121 -3.563 -24.126 1.00 87.00 99 VAL A N 1
ATOM 803 C CA . VAL A 1 99 ? 0.200 -4.266 -23.222 1.00 87.00 99 VAL A CA 1
ATOM 804 C C . VAL A 1 99 ? -1.064 -3.427 -23.010 1.00 87.00 99 VAL A C 1
ATOM 806 O O . VAL A 1 99 ? -0.961 -2.277 -22.570 1.00 87.00 99 VAL A O 1
ATOM 809 N N . PRO A 1 100 ? -2.268 -3.976 -23.265 1.00 88.06 100 PRO A N 1
ATOM 810 C CA . PRO A 1 100 ? -3.512 -3.267 -22.985 1.00 88.06 100 PRO A CA 1
ATOM 811 C C . PRO A 1 100 ? -3.599 -2.937 -21.491 1.00 88.06 100 PRO A C 1
ATOM 813 O O . PRO A 1 100 ? -3.341 -3.788 -20.644 1.00 88.06 100 PRO A O 1
ATOM 816 N N . PHE A 1 101 ? -3.930 -1.685 -21.164 1.00 88.00 101 PHE A N 1
ATOM 817 C CA . PHE A 1 101 ? -3.931 -1.143 -19.794 1.00 88.00 101 PHE A CA 1
ATOM 818 C C . PHE A 1 101 ? -2.576 -1.175 -19.055 1.00 88.00 101 PHE A C 1
ATOM 820 O O . PHE A 1 101 ? -2.525 -0.836 -17.873 1.00 88.00 101 PHE A O 1
ATOM 827 N N . GLY A 1 102 ? -1.459 -1.495 -19.718 1.00 87.75 102 GLY A N 1
ATOM 828 C CA . GLY A 1 102 ? -0.145 -1.553 -19.065 1.00 87.75 102 GLY A CA 1
ATOM 829 C C . GLY A 1 102 ? 0.306 -0.202 -18.496 1.00 87.75 102 GLY A C 1
ATOM 830 O O . GLY A 1 102 ? 0.819 -0.127 -17.378 1.00 87.75 102 GLY A O 1
ATOM 831 N N . GLN A 1 103 ? 0.026 0.896 -19.208 1.00 87.62 103 GLN A N 1
ATOM 832 C CA . GLN A 1 103 ? 0.265 2.251 -18.701 1.00 87.62 103 GLN A CA 1
ATOM 833 C C . GLN A 1 103 ? -0.621 2.589 -17.491 1.00 87.62 103 GLN A C 1
ATOM 835 O O . GLN A 1 103 ? -0.138 3.216 -16.547 1.00 87.62 103 GLN A O 1
ATOM 840 N N . LEU A 1 104 ? -1.887 2.152 -17.493 1.00 90.44 104 LEU A N 1
ATOM 841 C CA . LEU A 1 104 ? -2.809 2.353 -16.374 1.00 90.44 104 LEU A CA 1
ATOM 842 C C . LEU A 1 104 ? -2.311 1.619 -15.125 1.00 90.44 104 LEU A C 1
ATOM 844 O O . LEU A 1 104 ? -2.144 2.261 -14.095 1.00 90.44 104 LEU A O 1
ATOM 848 N N . LEU A 1 105 ? -1.994 0.324 -15.227 1.00 92.00 105 LEU A N 1
ATOM 849 C CA . LEU A 1 105 ? -1.490 -0.482 -14.105 1.00 92.00 105 LEU A CA 1
ATOM 850 C C . LEU A 1 105 ? -0.209 0.103 -13.503 1.00 92.00 105 LEU A C 1
ATOM 852 O O . LEU A 1 105 ? -0.080 0.202 -12.286 1.00 92.00 105 LEU A O 1
ATOM 856 N N . ARG A 1 106 ? 0.723 0.553 -14.352 1.00 88.38 106 ARG A N 1
ATOM 857 C CA . ARG A 1 106 ? 1.957 1.203 -13.897 1.00 88.38 106 ARG A CA 1
ATOM 858 C C . ARG A 1 106 ? 1.678 2.525 -13.179 1.00 88.38 106 ARG A C 1
ATOM 860 O O . ARG A 1 106 ? 2.309 2.819 -12.165 1.00 88.38 106 ARG A O 1
ATOM 867 N N . ASN A 1 107 ? 0.764 3.334 -13.713 1.00 91.00 107 ASN A N 1
ATOM 868 C CA . ASN A 1 107 ? 0.387 4.600 -13.094 1.00 91.00 107 ASN A CA 1
ATOM 869 C C . ASN A 1 107 ? -0.341 4.372 -11.764 1.00 91.00 107 ASN A C 1
ATOM 871 O O . ASN A 1 107 ? -0.022 5.066 -10.806 1.00 91.00 107 ASN A O 1
ATOM 875 N N . MET A 1 108 ? -1.250 3.396 -11.693 1.00 93.25 108 MET A N 1
ATOM 876 C CA . MET A 1 108 ? -1.934 2.988 -10.463 1.00 93.25 108 MET A CA 1
ATOM 877 C C . MET A 1 108 ? -0.926 2.567 -9.395 1.00 93.25 108 MET A C 1
ATOM 879 O O . MET A 1 108 ? -0.868 3.219 -8.361 1.00 93.25 108 MET A O 1
ATOM 883 N N . HIS A 1 109 ? -0.022 1.631 -9.705 1.00 92.88 109 HIS A N 1
ATOM 884 C CA . HIS A 1 109 ? 1.015 1.185 -8.769 1.00 92.88 109 HIS A CA 1
ATOM 885 C C . HIS A 1 109 ? 1.885 2.347 -8.254 1.00 92.88 109 HIS A C 1
ATOM 887 O O . HIS A 1 109 ? 2.195 2.442 -7.068 1.00 92.88 109 HIS A O 1
ATOM 893 N N . ARG A 1 110 ? 2.258 3.288 -9.134 1.00 89.81 110 ARG A N 1
ATOM 894 C CA . ARG A 1 110 ? 3.044 4.471 -8.745 1.00 89.81 110 ARG A CA 1
ATOM 895 C C . ARG A 1 110 ? 2.254 5.425 -7.845 1.00 89.81 110 ARG A C 1
ATOM 897 O O . ARG A 1 110 ? 2.773 5.868 -6.825 1.00 89.81 110 ARG A O 1
ATOM 904 N N . TRP A 1 111 ? 1.021 5.767 -8.216 1.00 93.19 111 TRP A N 1
ATOM 905 C CA . TRP A 1 111 ? 0.169 6.640 -7.404 1.00 93.19 111 TRP A CA 1
ATOM 906 C C . TRP A 1 111 ? -0.204 5.983 -6.071 1.00 93.19 111 TRP A C 1
ATOM 908 O O . TRP A 1 111 ? -0.184 6.660 -5.045 1.00 93.19 111 TRP A O 1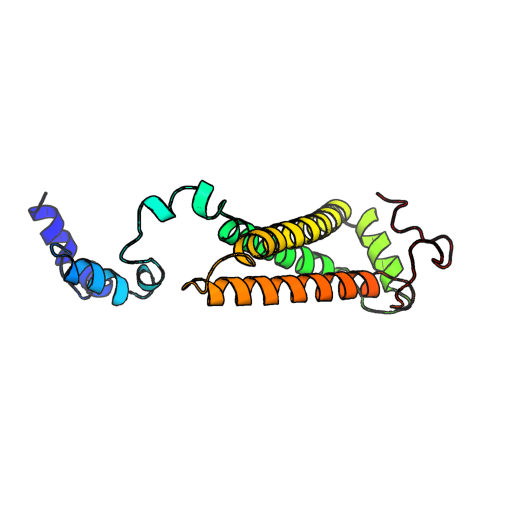
ATOM 918 N N . GLY A 1 112 ? -0.434 4.670 -6.060 1.00 93.75 112 GLY A N 1
ATOM 919 C CA . GLY A 1 112 ? -0.617 3.857 -4.861 1.00 93.75 112 GLY A CA 1
ATOM 920 C C . GLY A 1 112 ? 0.583 3.945 -3.921 1.00 93.75 112 GLY A C 1
ATOM 921 O O . GLY A 1 112 ? 0.405 4.153 -2.723 1.00 93.75 112 GLY A O 1
ATOM 922 N N . ALA A 1 113 ? 1.811 3.914 -4.448 1.00 92.12 113 ALA A N 1
ATOM 923 C CA . ALA A 1 113 ? 3.022 4.058 -3.636 1.00 92.12 113 ALA A CA 1
ATOM 924 C C . ALA A 1 113 ? 3.112 5.448 -2.979 1.00 92.12 113 ALA A C 1
ATOM 926 O O . ALA A 1 113 ? 3.424 5.555 -1.791 1.00 92.12 113 ALA A O 1
ATOM 927 N N . HIS A 1 114 ? 2.773 6.513 -3.715 1.00 91.19 114 HIS A N 1
ATOM 928 C CA . HIS A 1 114 ? 2.709 7.869 -3.156 1.00 91.19 114 HIS A CA 1
ATOM 929 C C . HIS A 1 114 ? 1.621 8.005 -2.084 1.00 91.19 114 HIS A C 1
ATOM 931 O O . HIS A 1 114 ? 1.869 8.584 -1.026 1.00 91.19 114 HIS A O 1
ATOM 937 N N . LEU A 1 115 ? 0.435 7.439 -2.324 1.00 93.25 115 LEU A N 1
ATOM 938 C CA . LEU A 1 115 ? -0.652 7.423 -1.345 1.00 93.25 115 LEU A CA 1
ATOM 939 C C . LEU A 1 115 ? -0.259 6.645 -0.084 1.00 93.25 115 LEU A C 1
ATOM 941 O O . LEU A 1 115 ? -0.478 7.142 1.018 1.00 93.25 115 LEU A O 1
ATOM 945 N N . MET A 1 116 ? 0.374 5.477 -0.228 1.00 93.69 116 MET A N 1
ATOM 946 C CA . MET A 1 116 ? 0.879 4.679 0.892 1.00 93.69 116 MET A CA 1
ATOM 947 C C . MET A 1 116 ? 1.854 5.487 1.756 1.00 93.69 116 MET A C 1
ATOM 949 O O . MET A 1 116 ? 1.698 5.538 2.976 1.00 93.69 116 MET A O 1
ATOM 953 N N . ALA A 1 117 ? 2.817 6.171 1.133 1.00 90.81 117 ALA A N 1
ATOM 954 C CA . ALA A 1 117 ? 3.777 7.003 1.854 1.00 90.81 117 ALA A CA 1
ATOM 955 C C . ALA A 1 117 ? 3.089 8.126 2.652 1.00 90.81 117 ALA A C 1
ATOM 957 O O . ALA A 1 117 ? 3.416 8.335 3.820 1.00 90.81 117 ALA A O 1
ATOM 958 N N . LEU A 1 118 ? 2.099 8.808 2.064 1.00 90.62 118 LEU A N 1
ATOM 959 C CA . LEU A 1 118 ? 1.335 9.863 2.742 1.00 90.62 118 LEU A CA 1
ATOM 960 C C . LEU A 1 118 ? 0.494 9.322 3.908 1.00 90.62 118 LEU A C 1
ATOM 962 O O . LEU A 1 118 ? 0.507 9.897 4.998 1.00 90.62 118 LEU A O 1
ATOM 966 N N . ILE A 1 119 ? -0.215 8.209 3.699 1.00 90.62 119 ILE A N 1
ATOM 967 C CA . ILE A 1 119 ? -1.093 7.598 4.708 1.00 90.62 119 ILE A CA 1
ATOM 968 C C . ILE A 1 119 ? -0.296 7.117 5.915 1.00 90.62 119 ILE A C 1
ATOM 970 O O . ILE A 1 119 ? -0.774 7.232 7.037 1.00 90.62 119 ILE A O 1
ATOM 974 N N . VAL A 1 120 ? 0.903 6.579 5.702 1.00 88.44 120 VAL A N 1
ATOM 975 C CA . VAL A 1 120 ? 1.754 6.081 6.786 1.00 88.44 120 VAL A CA 1
ATOM 976 C C . VAL A 1 120 ? 2.496 7.224 7.496 1.00 88.44 120 VAL A C 1
ATOM 978 O O . VAL A 1 120 ? 2.728 7.149 8.703 1.00 88.44 120 VAL A O 1
ATOM 981 N N . LEU A 1 121 ? 2.807 8.315 6.787 1.00 88.25 121 LEU A N 1
ATOM 982 C CA . LEU A 1 121 ? 3.443 9.504 7.360 1.00 88.25 121 LEU A CA 1
ATOM 983 C C . LEU A 1 121 ? 2.507 10.291 8.293 1.00 88.25 121 LEU A C 1
ATOM 985 O O . LEU A 1 121 ? 2.943 10.771 9.338 1.00 88.25 121 LEU A O 1
ATOM 989 N N . LEU A 1 122 ? 1.224 10.431 7.944 1.00 86.00 122 LEU A N 1
ATOM 990 C CA . LEU A 1 122 ? 0.266 11.230 8.722 1.00 86.00 122 LEU A CA 1
ATOM 991 C C . LEU A 1 122 ? 0.137 10.780 10.199 1.00 86.00 122 LEU A C 1
ATOM 993 O O . LEU A 1 122 ? 0.285 11.627 11.082 1.00 86.00 122 LEU A O 1
ATOM 997 N N . PRO A 1 123 ? -0.073 9.485 10.517 1.00 81.31 123 PRO A N 1
ATOM 998 C CA . PRO A 1 123 ? -0.070 8.975 11.887 1.00 81.31 123 PRO A CA 1
ATOM 999 C C . PRO A 1 123 ? 1.237 9.253 12.627 1.00 81.31 123 PRO A C 1
ATOM 1001 O O . PRO A 1 123 ? 1.204 9.613 13.800 1.00 81.31 123 PRO A O 1
ATOM 1004 N N . LEU A 1 124 ? 2.382 9.120 11.951 1.00 81.19 124 LEU A N 1
ATOM 1005 C CA . LEU A 1 124 ? 3.688 9.392 12.546 1.00 81.19 124 LEU A CA 1
ATOM 1006 C C . LEU A 1 124 ? 3.772 10.859 12.999 1.00 81.19 124 LEU A C 1
ATOM 1008 O O . LEU A 1 124 ? 4.065 11.124 14.161 1.00 81.19 124 LEU A O 1
ATOM 1012 N N . LEU A 1 125 ? 3.410 11.812 12.136 1.00 80.50 125 LEU A N 1
ATOM 1013 C CA . LEU A 1 125 ? 3.433 13.245 12.465 1.00 80.50 125 LEU A CA 1
ATOM 1014 C C . LEU A 1 125 ? 2.468 13.624 13.601 1.00 80.50 125 LEU A C 1
ATOM 1016 O O . LEU A 1 125 ? 2.793 14.475 14.427 1.00 80.50 125 LEU A O 1
ATOM 1020 N N . VAL A 1 126 ? 1.295 12.989 13.663 1.00 78.12 126 VAL A N 1
ATOM 1021 C CA . VAL A 1 126 ? 0.278 13.273 14.690 1.00 78.12 126 VAL A CA 1
ATOM 1022 C C . VAL A 1 126 ? 0.638 12.654 16.046 1.00 78.12 126 VAL A C 1
ATOM 1024 O O . VAL A 1 126 ? 0.323 13.233 17.088 1.00 78.12 126 VAL A O 1
ATOM 1027 N N . PHE A 1 127 ? 1.287 11.486 16.062 1.00 73.19 127 PHE A N 1
ATOM 1028 C CA . PHE A 1 127 ? 1.530 10.727 17.293 1.00 73.19 127 PHE A CA 1
ATOM 1029 C C . PHE A 1 127 ? 2.901 10.963 17.938 1.00 73.19 127 PHE A C 1
ATOM 1031 O O . PHE A 1 127 ? 3.008 10.767 19.147 1.00 73.19 127 PHE A O 1
ATOM 1038 N N . LEU A 1 128 ? 3.909 11.442 17.198 1.00 70.12 128 LEU A N 1
ATOM 1039 C CA . LEU A 1 128 ? 5.234 11.788 17.740 1.00 70.12 128 LEU A CA 1
ATOM 1040 C C . LEU A 1 128 ? 5.225 12.759 18.945 1.00 70.12 128 LEU A C 1
ATOM 1042 O O . LEU A 1 128 ? 5.966 12.507 19.891 1.00 70.12 128 LEU A O 1
ATOM 1046 N N . PRO A 1 129 ? 4.416 13.840 18.981 1.00 66.50 129 PRO A N 1
ATOM 1047 C CA . PRO A 1 129 ? 4.390 14.758 20.127 1.00 66.50 129 PRO A CA 1
ATOM 1048 C C . PRO A 1 129 ? 3.527 14.268 21.307 1.00 66.50 129 PRO A C 1
ATOM 1050 O O . PRO A 1 129 ? 3.360 14.988 22.292 1.00 66.50 129 PRO A O 1
ATOM 1053 N N . SER A 1 130 ? 2.918 13.080 21.219 1.00 63.47 130 SER A N 1
ATOM 1054 C CA . SER A 1 130 ? 1.992 12.588 22.243 1.00 63.47 130 SER A CA 1
ATOM 1055 C C . SER A 1 130 ? 2.724 11.903 23.405 1.00 63.47 130 SER A C 1
ATOM 1057 O O . SER A 1 130 ? 3.726 11.225 23.208 1.00 63.47 130 SER A O 1
ATOM 1059 N N . LYS A 1 131 ? 2.198 12.054 24.630 1.00 58.50 131 LYS A N 1
ATOM 1060 C CA . LYS A 1 131 ? 2.688 11.365 25.843 1.00 58.50 131 LYS A CA 1
ATOM 1061 C C . LYS A 1 131 ? 2.708 9.834 25.657 1.00 58.50 131 LYS A C 1
ATOM 106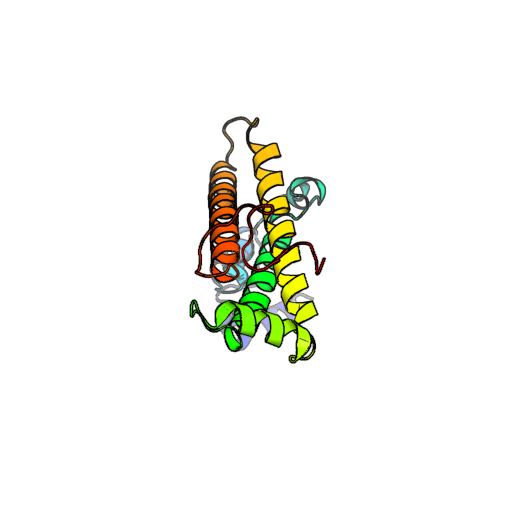3 O O . LYS A 1 131 ? 1.897 9.343 24.863 1.00 58.50 131 LYS A O 1
ATOM 1068 N N . PRO A 1 132 ? 3.551 9.089 26.411 1.00 57.56 132 PRO A N 1
ATOM 1069 C CA . PRO A 1 132 ? 3.562 7.626 26.381 1.00 57.56 132 PRO A CA 1
ATOM 1070 C C . PRO A 1 132 ? 2.143 7.113 26.602 1.00 57.56 132 PRO A C 1
ATOM 1072 O O . PRO A 1 132 ? 1.473 7.444 27.582 1.00 57.56 132 PRO A O 1
ATOM 1075 N N . ASN A 1 133 ? 1.650 6.408 25.598 1.00 63.69 133 ASN A N 1
ATOM 1076 C CA . ASN A 1 133 ? 0.251 6.062 25.422 1.00 63.69 133 ASN A CA 1
ATOM 1077 C C . ASN A 1 133 ? 0.193 4.589 25.003 1.00 63.69 133 ASN A C 1
ATOM 1079 O O . ASN A 1 133 ? 1.103 4.110 24.330 1.00 63.69 133 ASN A O 1
ATOM 1083 N N . PRO A 1 134 ? -0.928 3.884 25.231 1.00 61.50 134 PRO A N 1
ATOM 1084 C CA . PRO A 1 134 ? -1.127 2.495 24.785 1.00 61.50 134 PRO A CA 1
ATOM 1085 C C . PRO A 1 134 ? -1.083 2.290 23.250 1.00 61.50 134 PRO A C 1
ATOM 1087 O O . PRO A 1 134 ? -1.379 1.209 22.755 1.00 61.50 134 PRO A O 1
ATOM 1090 N N . ARG A 1 135 ? -0.741 3.329 22.476 1.00 70.00 135 ARG A N 1
ATOM 1091 C CA . ARG A 1 135 ? -0.675 3.359 21.008 1.00 70.00 135 ARG A CA 1
ATOM 1092 C C . ARG A 1 135 ? 0.747 3.218 20.455 1.00 70.00 135 ARG A C 1
ATOM 1094 O O . ARG A 1 135 ? 0.917 3.242 19.240 1.00 70.00 135 ARG A O 1
ATOM 1101 N N . GLU A 1 136 ? 1.748 3.030 21.312 1.00 76.94 136 GLU A N 1
ATOM 1102 C CA . GLU A 1 136 ? 3.149 2.838 20.907 1.00 76.94 136 GLU A CA 1
ATOM 1103 C C . GLU A 1 136 ? 3.323 1.666 19.931 1.00 76.94 136 GLU A C 1
ATOM 1105 O O . GLU A 1 136 ? 4.022 1.803 18.932 1.00 76.94 136 GLU A O 1
ATOM 1110 N N . ALA A 1 137 ? 2.598 0.559 20.125 1.00 78.50 137 ALA A N 1
ATOM 1111 C CA . ALA A 1 137 ? 2.631 -0.575 19.198 1.00 78.50 137 ALA A CA 1
ATOM 1112 C C . ALA A 1 137 ? 2.152 -0.204 17.780 1.00 78.50 137 ALA A C 1
ATOM 1114 O O . ALA A 1 137 ? 2.743 -0.634 16.789 1.00 78.50 137 ALA A O 1
ATOM 1115 N N . MET A 1 138 ? 1.113 0.632 17.666 1.00 80.19 138 MET A N 1
ATOM 1116 C CA . MET A 1 138 ? 0.648 1.124 16.365 1.00 80.19 138 MET A CA 1
ATOM 1117 C C . MET A 1 138 ? 1.676 2.070 15.745 1.00 80.19 138 MET A C 1
ATOM 1119 O O . MET A 1 138 ? 1.939 1.979 14.551 1.00 80.19 138 MET A O 1
ATOM 1123 N N . LEU A 1 139 ? 2.285 2.949 16.544 1.00 80.62 139 LEU A N 1
ATOM 1124 C CA . LEU A 1 139 ? 3.319 3.868 16.069 1.00 80.62 139 LEU A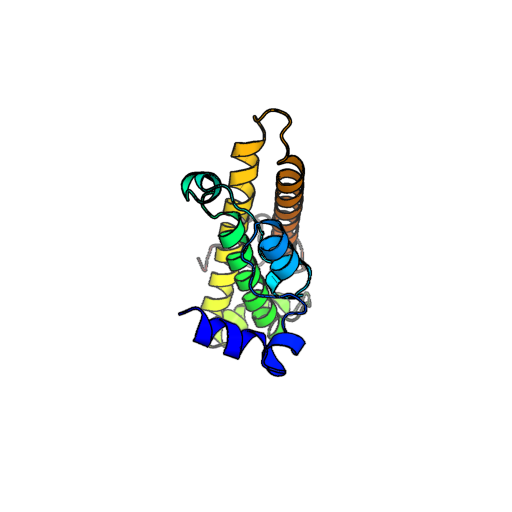 CA 1
ATOM 1125 C C . LEU A 1 139 ? 4.544 3.118 15.527 1.00 80.62 139 LEU A C 1
ATOM 1127 O O . LEU A 1 139 ? 5.034 3.447 14.447 1.00 80.62 139 LEU A O 1
ATOM 1131 N N . VAL A 1 140 ? 5.003 2.083 16.235 1.00 85.38 140 VAL A N 1
ATOM 1132 C CA . VAL A 1 140 ? 6.096 1.208 15.784 1.00 85.38 140 VAL A CA 1
ATOM 1133 C C . VAL A 1 140 ? 5.718 0.516 14.477 1.00 85.38 140 VAL A C 1
ATOM 1135 O O . VAL A 1 140 ? 6.503 0.537 13.531 1.00 85.38 140 VAL A O 1
ATOM 1138 N N . LEU A 1 141 ? 4.499 -0.023 14.377 1.00 86.00 141 LEU A N 1
ATOM 1139 C CA . LEU A 1 141 ? 4.004 -0.634 13.144 1.00 86.00 141 LEU A CA 1
ATOM 1140 C C . LEU A 1 141 ? 4.018 0.354 11.964 1.00 86.00 141 LEU A C 1
ATOM 1142 O O . LEU A 1 141 ? 4.560 0.028 10.910 1.00 86.00 141 LEU A O 1
ATOM 1146 N N . PHE A 1 142 ? 3.479 1.566 12.131 1.00 86.12 142 PHE A N 1
ATOM 1147 C CA . PHE A 1 142 ? 3.507 2.594 11.081 1.00 86.12 142 PHE A CA 1
ATOM 1148 C C . PHE A 1 142 ? 4.937 3.036 10.743 1.00 86.12 142 PHE A C 1
ATOM 1150 O O . PHE A 1 142 ? 5.236 3.275 9.579 1.00 86.12 142 PHE A O 1
ATOM 1157 N N . THR A 1 143 ? 5.847 3.071 11.716 1.00 87.00 143 THR A N 1
ATOM 1158 C CA . THR A 1 143 ? 7.266 3.375 11.473 1.00 87.00 143 THR A CA 1
ATOM 1159 C C . THR A 1 143 ? 7.927 2.300 10.611 1.00 87.00 143 THR A C 1
ATOM 1161 O O . THR A 1 143 ? 8.593 2.622 9.629 1.00 87.00 143 THR A O 1
ATOM 1164 N N . ILE A 1 144 ? 7.703 1.021 10.923 1.00 90.06 144 ILE A N 1
ATOM 1165 C CA . ILE A 1 144 ? 8.212 -0.103 10.124 1.00 90.06 144 ILE A CA 1
ATOM 1166 C C . ILE A 1 144 ? 7.646 -0.039 8.702 1.00 90.06 144 ILE A C 1
ATOM 1168 O O . ILE A 1 144 ? 8.399 -0.154 7.734 1.00 90.06 144 ILE A O 1
ATOM 1172 N N . LEU A 1 145 ? 6.337 0.206 8.565 1.00 89.38 145 LEU A N 1
ATOM 1173 C CA . LEU A 1 145 ? 5.697 0.375 7.260 1.00 89.38 145 LEU A CA 1
ATOM 1174 C C . LEU A 1 145 ? 6.302 1.550 6.484 1.00 89.38 145 LEU A C 1
ATOM 1176 O O . LEU A 1 145 ? 6.573 1.405 5.295 1.00 89.38 145 LEU A O 1
ATOM 1180 N N . PHE A 1 146 ? 6.584 2.676 7.143 1.00 90.00 146 PHE A N 1
ATOM 1181 C CA . PHE A 1 146 ? 7.169 3.855 6.504 1.00 90.00 146 PHE A CA 1
ATOM 1182 C C . PHE A 1 146 ? 8.555 3.551 5.943 1.00 90.00 146 PHE A C 1
ATOM 1184 O O . PHE A 1 146 ? 8.822 3.791 4.767 1.00 90.00 146 PHE A O 1
ATOM 1191 N N . VAL A 1 147 ? 9.421 2.964 6.772 1.00 90.81 147 VAL A N 1
ATOM 1192 C CA . VAL A 1 147 ? 10.774 2.576 6.363 1.00 90.81 147 VAL A CA 1
ATOM 1193 C C . VAL A 1 147 ? 10.712 1.572 5.214 1.00 90.81 147 VAL A C 1
ATOM 1195 O O . VAL A 1 147 ? 11.414 1.743 4.220 1.00 90.81 147 VAL A O 1
ATOM 1198 N N . SER A 1 148 ? 9.825 0.574 5.294 1.00 91.25 148 SER A N 1
ATOM 1199 C CA . SER A 1 148 ? 9.640 -0.389 4.205 1.00 91.25 148 SER A CA 1
ATOM 1200 C C . SER A 1 148 ? 9.182 0.280 2.902 1.00 91.25 148 SER A C 1
ATOM 1202 O O . SER A 1 148 ? 9.714 -0.035 1.840 1.00 91.25 148 SER A O 1
ATOM 1204 N N . ALA A 1 149 ? 8.272 1.259 2.966 1.00 91.12 149 ALA A N 1
ATOM 1205 C CA . ALA A 1 149 ? 7.790 1.989 1.796 1.00 91.12 149 ALA A CA 1
ATOM 1206 C C . ALA A 1 149 ? 8.908 2.808 1.130 1.00 91.12 149 ALA A C 1
ATOM 1208 O O . ALA A 1 149 ? 9.008 2.828 -0.099 1.00 91.12 149 ALA A O 1
ATOM 1209 N N . VAL A 1 150 ? 9.786 3.434 1.921 1.00 90.38 150 VAL A N 1
ATOM 1210 C CA . VAL A 1 150 ? 10.972 4.140 1.407 1.00 90.38 150 VAL A CA 1
ATOM 1211 C C . VAL A 1 150 ? 11.929 3.161 0.729 1.00 90.38 150 VAL A C 1
ATOM 1213 O O . VAL A 1 150 ? 12.324 3.389 -0.414 1.00 90.38 150 VAL A O 1
ATOM 1216 N N . VAL A 1 151 ? 12.251 2.042 1.388 1.00 92.56 151 VAL A N 1
ATOM 1217 C CA . VAL A 1 151 ? 13.140 1.008 0.835 1.00 92.56 151 VAL A CA 1
ATOM 1218 C C . VAL A 1 151 ? 12.591 0.463 -0.486 1.00 92.56 151 VAL A C 1
ATOM 1220 O O . VAL A 1 151 ? 13.311 0.440 -1.482 1.00 92.56 151 VAL A O 1
ATOM 1223 N N . PHE A 1 152 ? 11.309 0.096 -0.544 1.00 91.25 152 PHE A N 1
ATOM 1224 C CA . PHE A 1 152 ? 10.694 -0.401 -1.776 1.00 91.25 152 PHE A CA 1
ATOM 1225 C C . PHE A 1 152 ? 10.626 0.651 -2.881 1.00 91.25 152 PHE A C 1
ATOM 1227 O O . PHE A 1 152 ? 10.802 0.310 -4.049 1.00 91.25 152 PHE A O 1
ATOM 1234 N N . THR A 1 153 ? 10.437 1.927 -2.539 1.00 88.50 153 THR A N 1
ATOM 1235 C CA . THR A 1 153 ? 10.472 3.012 -3.528 1.00 88.50 153 THR A CA 1
ATOM 1236 C C . THR A 1 153 ? 11.858 3.133 -4.158 1.00 88.50 153 THR A C 1
ATOM 1238 O O . THR A 1 153 ? 11.966 3.244 -5.379 1.00 88.50 153 THR A O 1
ATOM 1241 N N . VAL A 1 154 ? 12.921 3.054 -3.351 1.00 87.12 154 VAL A N 1
ATOM 1242 C CA . VAL A 1 154 ? 14.306 3.071 -3.846 1.00 87.12 154 VAL A CA 1
ATOM 1243 C C . VAL A 1 154 ? 14.583 1.847 -4.720 1.00 87.12 154 VAL A C 1
ATOM 1245 O O . VAL A 1 154 ? 15.065 2.005 -5.839 1.00 87.12 154 VAL A O 1
ATOM 1248 N N . ILE A 1 155 ? 14.210 0.644 -4.267 1.00 89.25 155 ILE A N 1
ATOM 1249 C CA . ILE A 1 155 ? 14.363 -0.597 -5.046 1.00 89.25 155 ILE A CA 1
ATOM 1250 C C . ILE A 1 155 ? 13.622 -0.499 -6.385 1.00 89.25 155 ILE A C 1
ATOM 1252 O O . ILE A 1 155 ? 14.197 -0.788 -7.430 1.00 89.25 155 ILE A O 1
ATOM 1256 N N . GLY A 1 156 ? 12.371 -0.034 -6.387 1.00 86.06 156 GLY A N 1
ATOM 1257 C CA . GLY A 1 156 ? 11.596 0.147 -7.614 1.00 86.06 156 GLY A CA 1
ATOM 1258 C C . GLY A 1 156 ? 12.234 1.150 -8.580 1.00 86.06 156 GLY A C 1
ATOM 1259 O O . GLY A 1 156 ? 12.176 0.964 -9.798 1.00 86.06 156 GLY A O 1
ATOM 1260 N N . PHE A 1 157 ? 12.883 2.194 -8.057 1.00 82.38 157 PHE A N 1
ATOM 1261 C CA . PHE A 1 157 ? 13.624 3.152 -8.876 1.00 82.38 157 PHE A CA 1
ATOM 1262 C C . PHE A 1 157 ? 14.872 2.524 -9.506 1.00 82.38 157 PHE A C 1
ATOM 1264 O O . PHE A 1 157 ? 15.103 2.724 -10.699 1.00 82.38 157 PHE A O 1
ATOM 1271 N N . LEU A 1 158 ? 15.616 1.722 -8.737 1.00 84.12 158 LEU A N 1
ATOM 1272 C CA . LEU A 1 158 ? 16.785 0.974 -9.208 1.00 84.12 158 LEU A CA 1
ATOM 1273 C C . LEU A 1 158 ? 16.402 -0.024 -10.303 1.00 84.12 158 LEU A C 1
ATOM 1275 O O . LEU A 1 158 ? 16.968 0.014 -11.387 1.00 84.12 158 LEU A O 1
ATOM 1279 N N . CYS A 1 159 ? 15.374 -0.846 -10.078 1.00 83.38 159 CYS A N 1
ATOM 1280 C CA . CYS A 1 159 ? 14.917 -1.863 -11.031 1.00 83.38 159 CYS A CA 1
ATOM 1281 C C . CYS A 1 159 ? 14.405 -1.288 -12.365 1.00 83.38 159 CYS A C 1
ATOM 1283 O O . CYS A 1 159 ? 14.319 -2.008 -13.364 1.00 83.38 159 CYS A O 1
ATOM 1285 N N . ARG A 1 160 ? 14.042 -0.002 -12.398 1.00 77.44 160 ARG A N 1
ATOM 1286 C CA . ARG A 1 160 ? 13.646 0.710 -13.621 1.00 77.44 160 ARG A CA 1
ATOM 1287 C C . ARG A 1 160 ? 14.816 1.407 -14.318 1.00 77.44 160 ARG A C 1
ATOM 1289 O O . ARG A 1 160 ? 14.711 1.687 -15.512 1.00 77.44 160 ARG A O 1
ATOM 1296 N N . GLY A 1 161 ? 15.855 1.768 -13.571 1.00 71.19 161 GLY A N 1
ATOM 1297 C CA . GLY A 1 161 ? 16.994 2.520 -14.079 1.00 71.19 161 GLY A CA 1
ATOM 1298 C C . GLY A 1 161 ? 17.853 1.700 -15.048 1.00 71.19 161 GLY A C 1
ATOM 1299 O O . GLY A 1 161 ? 17.871 0.471 -14.955 1.00 71.19 161 GLY A O 1
ATOM 1300 N N . PRO A 1 162 ? 18.566 2.362 -15.975 1.00 72.38 162 PRO A N 1
ATOM 1301 C CA . PRO A 1 162 ? 19.608 1.702 -16.754 1.00 72.38 162 PRO A CA 1
ATOM 1302 C C . PRO A 1 162 ? 20.672 1.131 -15.804 1.00 72.38 162 PRO A C 1
ATOM 1304 O O . PRO A 1 162 ? 21.001 1.756 -14.795 1.00 72.38 162 PRO A O 1
ATOM 1307 N N . ASP A 1 163 ? 21.145 -0.084 -16.085 1.00 76.50 163 ASP A N 1
ATOM 1308 C CA . ASP A 1 163 ? 22.207 -0.769 -15.330 1.00 76.50 163 ASP A CA 1
ATOM 1309 C C . ASP A 1 163 ? 21.953 -0.975 -13.824 1.00 76.50 163 ASP A C 1
ATOM 1311 O O . ASP A 1 163 ? 22.867 -1.309 -13.077 1.00 76.50 163 ASP A O 1
ATOM 1315 N N . PHE A 1 164 ? 20.707 -0.806 -13.361 1.00 81.81 164 PHE A N 1
ATOM 1316 C CA . PHE A 1 164 ? 20.333 -0.814 -11.938 1.00 81.81 164 PHE A CA 1
ATOM 1317 C C . PHE A 1 164 ? 21.131 0.174 -11.073 1.00 81.81 164 PHE A C 1
ATOM 1319 O O . PHE A 1 164 ? 21.298 -0.030 -9.869 1.00 81.81 164 PHE A O 1
ATOM 1326 N N . ILE A 1 165 ? 21.592 1.272 -11.673 1.00 79.56 165 ILE A N 1
ATOM 1327 C CA . ILE A 1 165 ? 22.315 2.339 -10.982 1.00 79.56 165 ILE A CA 1
ATOM 1328 C C . ILE A 1 165 ? 21.344 3.474 -10.636 1.00 79.56 165 ILE A C 1
ATOM 1330 O O . ILE A 1 165 ? 20.439 3.824 -11.403 1.00 79.56 165 ILE A O 1
ATOM 1334 N N . LEU A 1 166 ? 21.524 4.066 -9.451 1.00 76.62 166 LEU A N 1
ATOM 1335 C CA . LEU A 1 166 ? 20.774 5.250 -9.047 1.00 76.62 166 LEU A CA 1
ATOM 1336 C C . LEU A 1 166 ? 21.369 6.488 -9.722 1.00 76.62 166 LEU A C 1
ATOM 1338 O O . LEU A 1 166 ? 22.368 7.034 -9.261 1.00 76.62 166 LEU A O 1
ATOM 1342 N N . TYR A 1 167 ? 20.725 6.945 -10.790 1.00 74.19 167 TYR A N 1
ATOM 1343 C CA . TYR A 1 167 ? 21.072 8.211 -11.429 1.00 74.19 167 TYR A CA 1
ATOM 1344 C C . TYR A 1 167 ? 20.253 9.360 -10.842 1.00 74.19 167 TYR A C 1
ATOM 1346 O O . TYR A 1 167 ? 19.029 9.225 -10.693 1.00 74.19 167 TYR A O 1
ATOM 1354 N N . PRO A 1 168 ? 20.877 10.513 -10.550 1.00 76.38 168 PRO A N 1
ATOM 1355 C CA . PRO A 1 168 ? 20.116 11.712 -10.268 1.00 76.38 168 PRO A CA 1
ATOM 1356 C C . PRO A 1 168 ? 19.337 12.154 -11.528 1.00 76.38 168 PRO A C 1
ATOM 1358 O O . PRO A 1 168 ? 19.794 11.910 -12.645 1.00 76.38 168 PRO A O 1
ATOM 1361 N N . PRO A 1 169 ? 18.171 12.817 -11.386 1.00 70.38 169 PRO A N 1
ATOM 1362 C CA . PRO A 1 169 ? 17.278 13.167 -12.502 1.00 70.38 169 PRO A CA 1
ATOM 1363 C C . PRO A 1 169 ? 17.917 13.933 -13.669 1.00 70.38 169 PRO A C 1
ATOM 1365 O O . PRO A 1 169 ? 17.389 13.905 -14.776 1.00 70.38 169 PRO A O 1
ATOM 1368 N N . TRP A 1 170 ? 19.011 14.647 -13.409 1.00 74.56 170 TRP A N 1
ATOM 1369 C CA . TRP A 1 170 ? 19.706 15.520 -14.356 1.00 74.56 170 TRP A CA 1
ATOM 1370 C C . TRP A 1 170 ? 20.916 14.873 -15.047 1.00 74.56 170 TRP A C 1
ATOM 1372 O O . TRP A 1 170 ? 21.424 15.462 -15.992 1.00 74.56 170 TRP A O 1
ATOM 1382 N N . ASP A 1 171 ? 21.367 13.691 -14.614 1.00 75.94 171 ASP A N 1
ATOM 1383 C CA . ASP A 1 171 ? 22.573 13.017 -15.139 1.00 75.94 171 ASP A CA 1
ATOM 1384 C C . ASP A 1 171 ? 22.245 11.630 -15.705 1.00 75.94 171 ASP A C 1
ATOM 1386 O O . ASP A 1 171 ? 22.907 10.621 -15.468 1.00 75.94 171 ASP A O 1
ATOM 1390 N N . MET A 1 172 ? 21.104 11.551 -16.377 1.00 71.38 172 MET A N 1
ATOM 1391 C CA . MET A 1 172 ? 20.564 10.289 -16.842 1.00 71.38 172 MET A CA 1
ATOM 1392 C C . MET A 1 172 ? 21.102 9.928 -18.231 1.00 71.38 172 MET A C 1
ATOM 1394 O O . MET A 1 172 ? 20.978 10.728 -19.165 1.00 71.38 172 MET A O 1
ATOM 1398 N N . PRO A 1 173 ? 21.668 8.720 -18.407 1.00 69.62 173 PRO A N 1
ATOM 1399 C CA . PRO A 1 173 ? 22.298 8.340 -19.664 1.00 69.62 173 PRO A CA 1
ATOM 1400 C C . PRO A 1 173 ? 21.274 8.230 -20.804 1.00 69.62 173 PRO A C 1
ATOM 1402 O O . PRO A 1 173 ? 20.100 7.915 -20.599 1.00 69.62 173 PRO A O 1
ATOM 1405 N N . ASN A 1 174 ? 21.726 8.472 -22.037 1.00 64.44 174 ASN A N 1
ATOM 1406 C CA . ASN A 1 174 ? 20.957 8.277 -23.277 1.00 64.44 174 ASN A CA 1
ATOM 1407 C C . ASN A 1 174 ? 19.671 9.124 -23.418 1.00 64.44 174 ASN A C 1
ATOM 1409 O O . ASN A 1 174 ? 18.722 8.706 -24.081 1.00 64.44 174 ASN A O 1
ATOM 1413 N N . GLY A 1 175 ? 19.609 10.315 -22.806 1.00 63.16 175 GLY A N 1
ATOM 1414 C CA . GLY A 1 175 ? 18.433 11.198 -22.899 1.00 63.16 175 GLY A CA 1
ATOM 1415 C C . GLY A 1 175 ? 17.197 10.651 -22.173 1.00 63.16 175 GLY A C 1
ATOM 1416 O O . GLY A 1 175 ? 16.069 11.096 -22.417 1.00 63.16 175 GLY A O 1
ATOM 1417 N N . TYR A 1 176 ? 17.409 9.675 -21.287 1.00 64.25 176 TYR A N 1
ATOM 1418 C CA . TYR A 1 176 ? 16.409 9.155 -20.374 1.00 64.25 176 TYR A CA 1
ATOM 1419 C C . TYR A 1 176 ? 15.952 10.281 -19.450 1.00 64.25 176 TYR A C 1
ATOM 1421 O O . TYR A 1 176 ? 16.711 10.792 -18.639 1.00 64.25 176 TYR A O 1
ATOM 1429 N N . ASN A 1 177 ? 14.691 10.681 -19.572 1.00 67.06 177 ASN A N 1
ATOM 1430 C CA . ASN A 1 177 ? 14.073 11.572 -18.609 1.00 67.06 177 ASN A CA 1
ATOM 1431 C C . ASN A 1 177 ? 12.822 10.869 -18.060 1.00 67.06 177 ASN A C 1
ATOM 1433 O O . ASN A 1 177 ? 11.816 10.752 -18.763 1.00 67.06 177 ASN A O 1
ATOM 1437 N N . PRO A 1 178 ? 12.852 10.383 -16.810 1.00 59.72 178 PRO A N 1
ATOM 1438 C CA . PRO A 1 178 ? 11.748 9.668 -16.190 1.00 59.72 178 PRO A CA 1
ATOM 1439 C C . PRO A 1 178 ? 10.532 10.561 -15.949 1.00 59.72 178 PRO A C 1
ATOM 1441 O O . PRO A 1 178 ? 9.461 10.038 -15.648 1.00 59.72 178 PRO A O 1
ATOM 1444 N N . LEU A 1 179 ? 10.704 11.876 -16.103 1.00 61.25 179 LEU A N 1
ATOM 1445 C CA . LEU A 1 179 ? 9.666 12.894 -16.041 1.00 61.25 179 LEU A CA 1
ATOM 1446 C C . LEU A 1 179 ? 9.050 13.194 -17.420 1.00 61.25 179 LEU A C 1
ATOM 1448 O O . LEU A 1 179 ? 8.029 13.861 -17.493 1.00 61.25 179 LEU A O 1
ATOM 1452 N N . ARG A 1 180 ? 9.637 12.714 -18.527 1.00 58.97 180 ARG A N 1
ATOM 1453 C CA . ARG A 1 180 ? 9.202 13.053 -19.901 1.00 58.97 180 ARG A CA 1
ATOM 1454 C C . ARG A 1 180 ? 7.925 12.337 -20.346 1.00 58.97 180 ARG A C 1
ATOM 1456 O O . ARG A 1 180 ? 7.303 12.751 -21.315 1.00 58.97 180 ARG A O 1
ATOM 1463 N N . HIS A 1 181 ? 7.550 11.270 -19.648 1.00 51.09 181 HIS A N 1
ATOM 1464 C CA . HIS A 1 181 ? 6.291 10.545 -19.848 1.00 51.09 181 HIS A CA 1
ATOM 1465 C C . HIS A 1 181 ? 5.352 10.697 -18.640 1.00 51.09 181 HIS A C 1
ATOM 1467 O O . HIS A 1 181 ? 4.569 9.783 -18.352 1.00 51.09 181 HIS A O 1
ATOM 1473 N N . LEU A 1 182 ? 5.511 11.798 -17.894 1.00 45.47 182 LEU A N 1
ATOM 1474 C CA . LEU A 1 182 ? 4.503 12.286 -16.954 1.00 45.47 182 LEU A CA 1
ATOM 1475 C C . LEU A 1 182 ? 3.349 12.933 -17.713 1.00 45.47 182 LEU A C 1
ATOM 1477 O O . LEU A 1 182 ? 3.626 13.618 -18.723 1.00 45.47 182 LEU A O 1
#